Protein AF-A8TYF6-F1 (afdb_monomer_lite)

pLDDT: mean 75.27, std 20.85, range [36.88, 95.88]

Secondary structure (DSSP, 8-state):
--TTT-----HHHHHHHHHHHHHHSBTT-STT-TT-SBSGGGTTTS---HHHHHHHHHHHHHHHHHH-TTEEEEEEEEEEEETTEEEEEEEEEE---S------PPPPS---------------------------------------PPP--

Sequence (153 aa):
MDATTGAALAGIDHLRQSIRDILTTRIGTRVMRRDYGSDLPGLIDRPMSPGLRVEIFAATARALRRWEPRVRVERIAVTEAVPGRVTIELVVRHLPGRSARPRCQPAGDAAPVAPACRRRSRRRHSGPATPPSPPTSGWQCRRRRHRAGRPGC

Foldseek 3Di:
DDPPPPDDDDDPVVVVVQLVCQAPDDQCPDDPCNRGHWCNVVLLQDDDDPVSQVVNVVRSVVSCVVRPVQKDWDDWDFPDRDRNDTDIDTDIDGRPDPPDDPDPDPDDDDDDDDDDPPPDPPDDDDDDDDDDDDDDDDDDDDDDDDDDDDDDD

Radius of gyration: 28.03 Å; chains: 1; bounding box: 56×68×65 Å

Structure (mmCIF, N/CA/C/O backbone):
data_AF-A8TYF6-F1
#
_entry.id   AF-A8TYF6-F1
#
loop_
_atom_site.group_PDB
_atom_site.id
_atom_site.type_symbol
_atom_site.label_atom_id
_atom_site.label_alt_id
_atom_site.label_comp_id
_atom_site.label_asym_id
_atom_site.label_entity_id
_atom_site.label_seq_id
_atom_site.pdbx_PDB_ins_code
_atom_site.Cartn_x
_atom_site.Cartn_y
_atom_site.Cartn_z
_atom_site.occupancy
_atom_site.B_iso_or_equiv
_atom_site.auth_seq_id
_atom_site.auth_comp_id
_atom_site.auth_asym_id
_atom_site.auth_atom_id
_atom_site.pdbx_PDB_model_num
ATOM 1 N N . MET A 1 1 ? 8.778 5.157 -15.657 1.00 82.44 1 MET A N 1
ATOM 2 C CA . MET A 1 1 ? 8.810 6.624 -15.773 1.00 82.44 1 MET A CA 1
ATOM 3 C C . MET A 1 1 ? 8.473 7.198 -14.411 1.00 82.44 1 MET A C 1
ATOM 5 O O . MET A 1 1 ? 7.608 6.638 -13.742 1.00 82.44 1 MET A O 1
ATOM 9 N N . ASP A 1 2 ? 9.193 8.226 -13.988 1.00 88.38 2 ASP A N 1
ATOM 10 C CA . ASP A 1 2 ? 8.938 8.947 -12.750 1.00 88.38 2 ASP A CA 1
ATOM 11 C C . ASP A 1 2 ? 7.606 9.702 -12.841 1.00 88.38 2 ASP A C 1
ATOM 13 O O . ASP A 1 2 ? 7.307 10.298 -13.875 1.00 88.38 2 ASP A O 1
ATOM 17 N N . ALA A 1 3 ? 6.789 9.636 -11.790 1.00 87.00 3 ALA A N 1
ATOM 18 C CA . ALA A 1 3 ? 5.452 10.230 -11.798 1.00 87.00 3 ALA A CA 1
ATOM 19 C C . ALA A 1 3 ? 5.446 11.768 -11.709 1.00 87.00 3 ALA A C 1
ATOM 21 O O . ALA A 1 3 ? 4.457 12.375 -12.109 1.00 87.00 3 ALA A O 1
ATOM 22 N N . THR A 1 4 ? 6.500 12.397 -11.181 1.00 89.12 4 THR A N 1
ATOM 23 C CA . THR A 1 4 ? 6.583 13.860 -11.032 1.00 89.12 4 THR A CA 1
ATOM 24 C C . THR A 1 4 ? 7.469 14.497 -12.094 1.00 89.12 4 THR A C 1
ATOM 26 O O . THR A 1 4 ? 7.132 15.557 -12.611 1.00 89.12 4 THR A O 1
ATOM 29 N N . THR A 1 5 ? 8.588 13.859 -12.436 1.00 87.62 5 THR A N 1
ATOM 30 C CA . THR A 1 5 ? 9.592 14.416 -13.360 1.00 87.62 5 THR A CA 1
ATOM 31 C C . THR A 1 5 ? 9.497 13.864 -14.780 1.00 87.62 5 THR A C 1
ATOM 33 O O . THR A 1 5 ? 10.079 14.436 -15.696 1.00 87.62 5 THR A O 1
ATOM 36 N N . GLY A 1 6 ? 8.807 12.738 -14.992 1.00 88.81 6 GLY A N 1
ATOM 37 C CA . GLY A 1 6 ? 8.743 12.081 -16.301 1.00 88.81 6 GLY A CA 1
ATOM 38 C C . GLY A 1 6 ? 10.044 11.384 -16.730 1.00 88.81 6 GLY A C 1
ATOM 39 O O . GLY A 1 6 ? 10.115 10.833 -17.827 1.00 88.81 6 GLY A O 1
ATOM 40 N N . ALA A 1 7 ? 11.076 11.352 -15.883 1.00 84.75 7 ALA A N 1
ATOM 41 C CA . ALA A 1 7 ? 12.344 10.698 -16.196 1.00 84.75 7 ALA A CA 1
ATOM 42 C C . ALA A 1 7 ? 12.217 9.162 -16.258 1.00 84.75 7 ALA A C 1
ATOM 44 O O . ALA A 1 7 ? 11.307 8.549 -15.691 1.00 84.75 7 ALA A O 1
ATOM 45 N N . ALA A 1 8 ? 13.146 8.484 -16.933 1.00 85.25 8 ALA A N 1
ATOM 46 C CA . ALA A 1 8 ? 13.201 7.024 -16.905 1.00 85.25 8 ALA A CA 1
ATOM 47 C C . ALA A 1 8 ? 13.726 6.532 -15.541 1.00 85.25 8 ALA A C 1
ATOM 49 O O . ALA A 1 8 ? 14.880 6.759 -15.198 1.00 85.25 8 ALA A O 1
ATOM 50 N N . LEU A 1 9 ? 12.887 5.819 -14.781 1.00 87.25 9 LEU A N 1
ATOM 51 C CA . LEU A 1 9 ? 13.284 5.152 -13.535 1.00 87.25 9 LEU A CA 1
ATOM 52 C C . LEU A 1 9 ? 13.587 3.677 -13.772 1.00 87.25 9 LEU A C 1
ATOM 54 O O . LEU A 1 9 ? 12.839 2.992 -14.475 1.00 87.25 9 LEU A O 1
ATOM 58 N N . ALA A 1 10 ? 14.624 3.174 -13.107 1.00 82.94 10 ALA A N 1
ATOM 59 C CA . ALA A 1 10 ? 15.016 1.772 -13.137 1.00 82.94 10 ALA A CA 1
ATOM 60 C C . ALA A 1 10 ? 15.267 1.226 -11.724 1.00 82.94 10 ALA A C 1
ATOM 62 O O . ALA A 1 10 ? 15.531 1.970 -10.782 1.00 82.94 10 ALA A O 1
ATOM 63 N N . GLY A 1 11 ? 15.191 -0.099 -11.582 1.00 85.62 11 GLY A N 1
ATOM 64 C CA . GLY A 1 11 ? 15.590 -0.802 -10.362 1.00 85.62 11 GLY A CA 1
ATOM 65 C C . GLY A 1 11 ? 14.841 -0.347 -9.104 1.00 85.62 11 GLY A C 1
ATOM 66 O O . GLY A 1 11 ? 13.616 -0.458 -9.027 1.00 85.62 11 GLY A O 1
ATOM 67 N N . ILE A 1 12 ? 15.600 0.121 -8.107 1.00 88.19 12 ILE A N 1
ATOM 68 C CA . ILE A 1 12 ? 15.107 0.439 -6.758 1.00 88.19 12 ILE A CA 1
ATOM 69 C C . ILE A 1 12 ? 14.194 1.670 -6.758 1.00 88.19 12 ILE A C 1
ATOM 71 O O . ILE A 1 12 ? 13.197 1.677 -6.040 1.00 88.19 12 ILE A O 1
ATOM 75 N N . ASP A 1 13 ? 14.468 2.689 -7.569 1.00 88.25 13 ASP A N 1
ATOM 76 C CA . ASP A 1 13 ? 13.647 3.907 -7.556 1.00 88.25 13 ASP A CA 1
ATOM 77 C C . ASP A 1 13 ? 12.281 3.669 -8.196 1.00 88.25 13 ASP A C 1
ATOM 79 O O . ASP A 1 13 ? 11.252 4.077 -7.656 1.00 88.25 13 ASP A O 1
ATOM 83 N N . HIS A 1 14 ? 12.247 2.866 -9.264 1.00 90.00 14 HIS A N 1
ATOM 84 C CA . HIS A 1 14 ? 10.989 2.361 -9.808 1.00 90.00 14 HIS A CA 1
ATOM 85 C C . HIS A 1 14 ? 10.213 1.548 -8.762 1.00 90.00 14 HIS A C 1
ATOM 87 O O . HIS A 1 14 ? 8.988 1.636 -8.676 1.00 90.00 14 HIS A O 1
ATOM 93 N N . LEU A 1 15 ? 10.910 0.742 -7.957 1.00 91.25 15 LEU A N 1
ATOM 94 C CA . LEU A 1 15 ? 10.279 -0.044 -6.904 1.00 91.25 15 LEU A CA 1
ATOM 95 C C . LEU A 1 15 ? 9.681 0.840 -5.802 1.00 91.25 15 LEU A C 1
ATOM 97 O O . LEU A 1 15 ? 8.546 0.613 -5.391 1.00 91.25 15 LEU A O 1
ATOM 101 N N . ARG A 1 16 ? 10.407 1.866 -5.348 1.00 92.06 16 ARG A N 1
ATOM 102 C CA . ARG A 1 16 ? 9.911 2.836 -4.360 1.00 92.06 16 ARG A CA 1
ATOM 103 C C . ARG A 1 16 ? 8.648 3.537 -4.854 1.00 92.06 16 ARG A C 1
ATOM 105 O O . ARG A 1 16 ? 7.686 3.657 -4.097 1.00 92.06 16 ARG A O 1
ATOM 112 N N . GLN A 1 17 ? 8.629 3.943 -6.123 1.00 93.56 17 GLN A N 1
ATOM 113 C CA . GLN A 1 17 ? 7.441 4.532 -6.737 1.00 93.56 17 GLN A CA 1
ATOM 114 C C . GLN A 1 17 ? 6.279 3.534 -6.813 1.00 93.56 17 GLN A C 1
ATOM 116 O O . GLN A 1 17 ? 5.162 3.893 -6.454 1.00 93.56 17 GLN A O 1
ATOM 121 N N . SER A 1 18 ? 6.539 2.291 -7.229 1.00 93.81 18 SER A N 1
ATOM 122 C CA . SER A 1 18 ? 5.538 1.213 -7.281 1.00 93.81 18 SER A CA 1
ATOM 123 C C . SER A 1 18 ? 4.889 0.980 -5.911 1.00 93.81 18 SER A C 1
ATOM 125 O O . SER A 1 18 ? 3.668 1.012 -5.784 1.00 93.81 18 SER A O 1
ATOM 127 N N . ILE A 1 19 ? 5.702 0.841 -4.857 1.00 94.31 19 ILE A N 1
ATOM 128 C CA . ILE A 1 19 ? 5.224 0.669 -3.477 1.00 94.31 19 ILE A CA 1
ATOM 129 C C . ILE A 1 19 ? 4.354 1.852 -3.049 1.00 94.31 19 ILE A C 1
ATOM 131 O O . ILE A 1 19 ? 3.272 1.641 -2.504 1.00 94.31 19 ILE A O 1
ATOM 135 N N . ARG A 1 20 ? 4.797 3.089 -3.312 1.00 94.56 20 ARG A N 1
ATOM 136 C CA . ARG A 1 20 ? 4.010 4.285 -2.994 1.00 94.56 20 ARG A CA 1
ATOM 137 C C . ARG A 1 20 ? 2.658 4.255 -3.710 1.00 94.56 20 ARG A C 1
ATOM 139 O O . ARG A 1 20 ? 1.646 4.374 -3.034 1.00 94.56 20 ARG A O 1
ATOM 146 N N . ASP A 1 21 ? 2.640 4.023 -5.024 1.00 94.75 21 ASP A N 1
ATOM 147 C CA . ASP A 1 21 ? 1.411 3.980 -5.833 1.00 94.75 21 ASP A CA 1
ATOM 148 C C . ASP A 1 21 ? 0.415 2.927 -5.320 1.00 94.75 21 ASP A C 1
ATOM 150 O O . ASP A 1 21 ? -0.777 3.204 -5.183 1.00 94.75 21 ASP A O 1
ATOM 154 N N . ILE A 1 22 ? 0.897 1.729 -4.972 1.00 95.88 22 ILE A N 1
ATOM 155 C CA . ILE A 1 22 ? 0.059 0.644 -4.440 1.00 95.88 22 ILE A CA 1
ATOM 156 C C . ILE A 1 22 ? -0.579 1.039 -3.100 1.00 95.88 22 ILE A C 1
ATOM 158 O O . ILE A 1 22 ? -1.772 0.808 -2.895 1.00 95.88 22 ILE A O 1
ATOM 162 N N . LEU A 1 23 ? 0.203 1.606 -2.176 1.00 94.94 23 LEU A N 1
ATOM 163 C CA . LEU A 1 23 ? -0.263 1.906 -0.818 1.00 94.94 23 LEU A CA 1
ATOM 164 C C . LEU A 1 23 ? -1.145 3.161 -0.756 1.00 94.94 23 LEU A C 1
ATOM 166 O O . LEU A 1 23 ? -2.030 3.230 0.093 1.00 94.94 23 LEU A O 1
ATOM 170 N N . THR A 1 24 ? -0.956 4.132 -1.654 1.00 93.88 24 THR A N 1
ATOM 171 C CA . THR A 1 24 ? -1.776 5.355 -1.683 1.00 93.88 24 THR A CA 1
ATOM 172 C C . THR A 1 24 ? -3.052 5.209 -2.507 1.00 93.88 24 THR A C 1
ATOM 174 O O . THR A 1 24 ? -3.993 5.977 -2.316 1.00 93.88 24 THR A O 1
ATOM 177 N N . THR A 1 25 ? -3.122 4.235 -3.417 1.00 95.19 25 THR A N 1
ATOM 178 C CA . THR A 1 25 ? -4.309 4.030 -4.255 1.00 95.19 25 THR A CA 1
ATOM 179 C C . THR A 1 25 ? -5.393 3.259 -3.506 1.00 95.19 25 THR A C 1
ATOM 181 O O . THR A 1 25 ? -5.165 2.146 -3.033 1.00 95.19 25 THR A O 1
ATOM 184 N N . ARG A 1 26 ? -6.607 3.819 -3.450 1.00 95.06 26 ARG A N 1
ATOM 185 C CA . ARG A 1 26 ? -7.794 3.138 -2.914 1.00 95.06 26 ARG A CA 1
ATOM 186 C C . ARG A 1 26 ? -8.324 2.107 -3.915 1.00 95.06 26 ARG A C 1
ATOM 188 O O . ARG A 1 26 ? -8.464 2.411 -5.103 1.00 95.06 26 ARG A O 1
ATOM 195 N N . ILE A 1 27 ? -8.685 0.923 -3.424 1.00 95.25 27 ILE A N 1
ATOM 196 C CA . ILE A 1 27 ? -9.350 -0.115 -4.226 1.00 95.25 27 ILE A CA 1
ATOM 197 C C . ILE A 1 27 ? -10.657 0.430 -4.828 1.00 95.25 27 ILE A C 1
ATOM 199 O O . ILE A 1 27 ? -11.400 1.170 -4.188 1.00 95.25 27 ILE A O 1
ATOM 203 N N . GLY A 1 28 ? -10.919 0.092 -6.089 1.00 93.56 28 GLY A N 1
ATOM 204 C CA . GLY A 1 28 ? -12.108 0.501 -6.841 1.00 93.56 28 GLY A CA 1
ATOM 205 C C . GLY A 1 28 ? -11.960 1.802 -7.633 1.00 93.56 28 GLY A C 1
ATOM 206 O O . GLY A 1 28 ? -12.827 2.102 -8.448 1.00 93.56 28 GLY A O 1
ATOM 207 N N . THR A 1 29 ? -10.866 2.550 -7.453 1.00 93.88 29 THR A N 1
ATOM 208 C CA . THR A 1 29 ? -10.681 3.862 -8.106 1.00 93.88 29 THR A CA 1
ATOM 209 C C . THR A 1 29 ? -10.143 3.784 -9.537 1.00 93.88 29 THR A C 1
ATOM 211 O O . THR A 1 29 ? -10.447 4.653 -10.351 1.00 93.88 29 THR A O 1
ATOM 214 N N . ARG A 1 30 ? -9.361 2.751 -9.889 1.00 93.50 30 ARG A N 1
ATOM 215 C CA . ARG A 1 30 ? -8.795 2.616 -11.243 1.00 93.50 30 ARG A CA 1
ATOM 216 C C . ARG A 1 30 ? -9.782 1.966 -12.212 1.00 93.50 30 ARG A C 1
ATOM 218 O O . ARG A 1 30 ? -10.257 0.849 -11.994 1.00 93.50 30 ARG A O 1
ATOM 225 N N . VAL A 1 31 ? -10.007 2.635 -13.342 1.00 93.88 31 VAL A N 1
ATOM 226 C CA . VAL A 1 31 ? -10.780 2.108 -14.477 1.00 93.88 31 VAL A CA 1
ATOM 227 C C . VAL A 1 31 ? -10.082 0.861 -15.038 1.00 93.88 31 VAL A C 1
ATOM 229 O O . VAL A 1 31 ? -8.855 0.803 -15.091 1.00 93.88 31 VAL A O 1
ATOM 232 N N . MET A 1 32 ? -10.854 -0.172 -15.391 1.00 92.50 32 MET A N 1
ATOM 233 C CA . MET A 1 32 ? -10.382 -1.496 -15.848 1.00 92.50 32 MET A CA 1
ATOM 234 C C . MET A 1 32 ? -9.491 -2.292 -14.871 1.00 92.50 32 MET A C 1
ATOM 236 O O . MET A 1 32 ? -9.150 -3.436 -15.156 1.00 92.50 32 MET A O 1
ATOM 240 N N . ARG A 1 33 ? -9.126 -1.741 -13.704 1.00 93.62 33 ARG A N 1
ATOM 241 C CA . ARG A 1 33 ? -8.314 -2.411 -12.669 1.00 93.62 33 ARG A CA 1
ATOM 242 C C . ARG A 1 33 ? -8.828 -2.093 -11.266 1.00 93.62 33 ARG A C 1
ATOM 244 O O . ARG A 1 33 ? -8.076 -1.635 -10.410 1.00 93.62 33 ARG A O 1
ATOM 251 N N . ARG A 1 34 ? -10.114 -2.356 -11.026 1.00 94.06 34 ARG A N 1
ATOM 252 C CA . ARG A 1 34 ? -10.782 -2.042 -9.749 1.00 94.06 34 ARG A CA 1
ATOM 253 C C . ARG A 1 34 ? -10.128 -2.717 -8.544 1.00 94.06 34 ARG A C 1
ATOM 255 O O . ARG A 1 34 ? -10.086 -2.137 -7.474 1.00 94.06 34 ARG A O 1
ATOM 262 N N . ASP A 1 35 ? -9.544 -3.885 -8.748 1.00 93.38 35 ASP A N 1
ATOM 263 C CA . ASP A 1 35 ? -8.839 -4.658 -7.727 1.00 93.38 35 ASP A CA 1
ATOM 264 C C . ASP A 1 35 ? -7.519 -4.038 -7.237 1.00 93.38 35 ASP A C 1
ATOM 266 O O . ASP A 1 35 ? -6.946 -4.504 -6.247 1.00 93.38 35 ASP A O 1
ATOM 270 N N . TYR A 1 36 ? -6.989 -3.049 -7.962 1.00 95.31 36 TYR A N 1
ATOM 271 C CA . TYR A 1 36 ? -5.692 -2.443 -7.684 1.00 95.31 36 TYR A CA 1
ATOM 272 C C . TYR A 1 36 ? -5.726 -1.481 -6.499 1.00 95.31 36 TYR A C 1
ATOM 274 O O . TYR A 1 36 ? -6.653 -0.686 -6.366 1.00 95.31 36 TYR A O 1
ATOM 282 N N . GLY A 1 37 ? -4.649 -1.499 -5.709 1.00 94.75 37 GLY A N 1
ATOM 283 C CA . GLY A 1 37 ? -4.432 -0.589 -4.588 1.00 94.75 37 GLY A CA 1
ATOM 284 C C . GLY A 1 37 ? -4.386 -1.306 -3.242 1.00 94.75 37 GLY A C 1
ATOM 285 O O . GLY A 1 37 ? -4.025 -2.487 -3.159 1.00 94.75 37 GLY A O 1
ATOM 286 N N . SER A 1 38 ? -4.754 -0.573 -2.194 1.00 95.81 38 SER A N 1
ATOM 287 C CA . SER A 1 38 ? -4.804 -1.053 -0.817 1.00 95.81 38 SER A CA 1
ATOM 288 C C . SER A 1 38 ? -6.020 -0.511 -0.059 1.00 95.81 38 SER A C 1
ATOM 290 O O . SER A 1 38 ? -6.636 0.482 -0.454 1.00 95.81 38 SER A O 1
ATOM 292 N N . ASP A 1 39 ? -6.340 -1.160 1.062 1.00 94.12 39 ASP A N 1
ATOM 293 C CA . ASP A 1 39 ? -7.390 -0.715 1.988 1.00 94.12 39 ASP A CA 1
ATOM 294 C C . ASP A 1 39 ? -6.915 0.424 2.913 1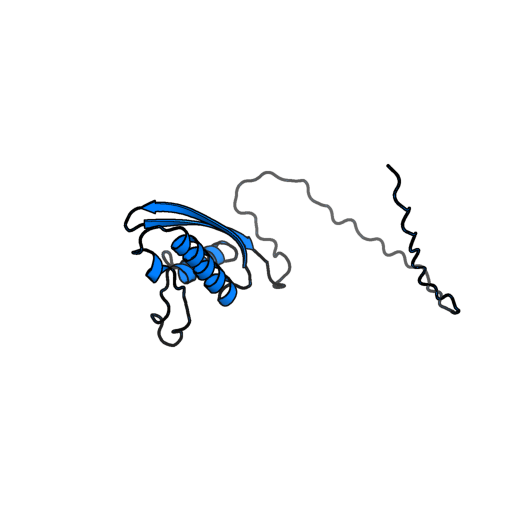.00 94.12 39 ASP A C 1
ATOM 296 O O . ASP A 1 39 ? -7.723 0.995 3.644 1.00 94.12 39 ASP A O 1
ATOM 300 N N . LEU A 1 40 ? -5.618 0.775 2.894 1.00 93.25 40 LEU A N 1
ATOM 301 C CA . LEU A 1 40 ? -5.023 1.763 3.805 1.00 93.25 40 LEU A CA 1
ATOM 302 C C . LEU A 1 40 ? -5.739 3.119 3.800 1.00 93.25 40 LEU A C 1
ATOM 304 O O . LEU A 1 40 ? -5.986 3.630 4.891 1.00 93.25 40 LEU A O 1
ATOM 308 N N . PRO A 1 41 ? -6.133 3.699 2.646 1.00 91.56 41 PRO A N 1
ATOM 309 C CA . PRO A 1 41 ? -6.821 4.987 2.637 1.00 91.56 41 PRO A CA 1
ATOM 310 C C . PRO A 1 41 ? -8.158 4.988 3.391 1.00 91.56 41 PRO A C 1
ATOM 312 O O . PRO A 1 41 ? -8.624 6.051 3.776 1.00 91.56 41 PRO A O 1
ATOM 315 N N . GLY A 1 42 ? -8.789 3.825 3.597 1.00 90.94 42 GLY A N 1
ATOM 316 C CA . GLY A 1 42 ? -10.011 3.704 4.401 1.00 90.94 42 GLY A CA 1
ATOM 317 C C . GLY A 1 42 ? -9.762 3.592 5.910 1.00 90.94 42 GLY A C 1
ATOM 318 O O . GLY A 1 42 ? -10.708 3.642 6.689 1.00 90.94 42 GLY A O 1
ATOM 319 N N . LEU A 1 43 ? -8.506 3.421 6.334 1.00 90.12 43 LEU A N 1
ATOM 320 C CA . LEU A 1 43 ? -8.126 3.201 7.732 1.00 90.12 43 LEU A CA 1
ATOM 321 C C . LEU A 1 43 ? -7.603 4.466 8.435 1.00 90.12 43 LEU A C 1
ATOM 323 O O . LEU A 1 43 ? -7.511 4.466 9.658 1.00 90.12 43 LEU A O 1
ATOM 327 N N . ILE A 1 44 ? -7.264 5.527 7.692 1.00 86.75 44 ILE A N 1
ATOM 328 C CA . ILE A 1 44 ? -6.573 6.723 8.219 1.00 86.75 44 ILE A CA 1
ATOM 329 C C . ILE A 1 44 ? -7.456 7.549 9.169 1.00 86.75 44 ILE A C 1
ATOM 331 O O . ILE A 1 44 ? -6.944 8.088 10.146 1.00 86.75 44 ILE A O 1
ATOM 335 N N . ASP A 1 45 ? -8.769 7.599 8.933 1.00 85.00 45 ASP A N 1
ATOM 336 C CA . ASP A 1 45 ? -9.705 8.413 9.730 1.00 85.00 45 ASP A CA 1
ATOM 337 C C . ASP A 1 45 ? -10.225 7.695 10.987 1.00 85.00 45 ASP A C 1
ATOM 339 O O . ASP A 1 45 ? -11.087 8.201 11.706 1.00 85.00 45 ASP A O 1
ATOM 343 N N . ARG A 1 46 ? -9.727 6.485 11.265 1.00 88.38 46 ARG A N 1
ATOM 344 C CA . ARG A 1 46 ? -10.160 5.687 12.415 1.00 88.38 46 ARG A CA 1
ATOM 345 C C . ARG A 1 46 ? -9.317 6.006 13.653 1.00 88.38 46 ARG A C 1
ATOM 347 O O . ARG A 1 46 ? -8.115 6.247 13.537 1.00 88.38 46 ARG A O 1
ATOM 354 N N . PRO A 1 47 ? -9.904 5.939 14.861 1.00 86.62 47 PRO A N 1
ATOM 355 C CA . PRO A 1 47 ? -9.146 6.119 16.094 1.00 86.62 47 PRO A CA 1
ATOM 356 C C . PRO A 1 47 ? -8.055 5.047 16.224 1.00 86.62 47 PRO A C 1
ATOM 358 O O . PRO A 1 47 ? -8.297 3.860 15.977 1.00 86.62 47 PRO A O 1
ATOM 361 N N . MET A 1 48 ? -6.854 5.462 16.639 1.00 87.00 48 MET A N 1
ATOM 362 C CA . MET A 1 48 ? -5.678 4.593 16.714 1.00 87.00 48 MET A CA 1
ATOM 363 C C . MET A 1 48 ? -5.790 3.594 17.874 1.00 87.00 48 MET A C 1
ATOM 365 O O . MET A 1 48 ? -5.317 3.828 18.983 1.00 87.00 48 MET A O 1
ATOM 369 N N . SER A 1 49 ? -6.422 2.457 17.596 1.00 90.06 49 SER A N 1
ATOM 370 C CA . SER A 1 49 ? -6.549 1.318 18.506 1.00 90.06 49 SER A CA 1
ATOM 371 C C . SER A 1 49 ? -5.537 0.211 18.167 1.00 90.06 49 SER A C 1
ATOM 373 O O . SER A 1 49 ? -5.044 0.143 17.036 1.00 90.06 49 SER A O 1
ATOM 375 N N . PRO A 1 50 ? -5.235 -0.712 19.100 1.00 88.69 50 PRO A N 1
ATOM 376 C CA . PRO A 1 50 ? -4.422 -1.892 18.797 1.00 88.69 50 PRO A CA 1
ATOM 377 C C . PRO A 1 50 ? -4.982 -2.723 17.633 1.00 88.69 50 PRO A C 1
ATOM 379 O O . PRO A 1 50 ? -4.213 -3.207 16.806 1.00 88.69 50 PRO A O 1
ATOM 382 N N . GLY A 1 51 ? -6.313 -2.822 17.520 1.00 92.50 51 GLY A N 1
ATOM 383 C CA . GLY A 1 51 ? -6.978 -3.486 16.395 1.00 92.50 51 GLY A CA 1
ATOM 384 C C . GLY A 1 51 ? -6.673 -2.809 15.059 1.00 92.50 51 GLY A C 1
ATOM 385 O O . GLY A 1 51 ? -6.276 -3.478 14.107 1.00 92.50 51 GLY A O 1
ATOM 386 N N . LEU A 1 52 ? -6.730 -1.473 15.010 1.00 91.44 52 LEU A N 1
ATOM 387 C CA . LEU A 1 52 ? -6.406 -0.717 13.798 1.00 91.44 52 LEU A CA 1
ATOM 388 C C . LEU A 1 52 ? -4.961 -0.955 13.333 1.00 91.44 52 LEU A C 1
ATOM 390 O O . LEU A 1 52 ? -4.714 -1.080 12.137 1.00 91.44 52 LEU A O 1
ATOM 394 N N . ARG A 1 53 ? -4.000 -1.076 14.259 1.00 91.00 53 ARG A N 1
ATOM 395 C CA . ARG A 1 53 ? -2.598 -1.377 13.907 1.00 91.00 53 ARG A CA 1
ATOM 396 C C . ARG A 1 53 ? -2.464 -2.726 13.198 1.00 91.00 53 ARG A C 1
ATOM 398 O O . ARG A 1 53 ? -1.716 -2.835 12.227 1.00 91.00 53 ARG A O 1
ATOM 405 N N . VAL A 1 54 ? -3.208 -3.736 13.651 1.00 93.00 54 VAL A N 1
ATOM 406 C CA . VAL A 1 54 ? -3.249 -5.058 13.006 1.00 93.00 54 VAL A CA 1
ATOM 407 C C . VAL A 1 54 ? -3.894 -4.967 11.623 1.00 93.00 54 VAL A C 1
ATOM 409 O O . VAL A 1 54 ? -3.406 -5.581 10.674 1.00 93.00 54 VAL A O 1
ATOM 412 N N . GLU A 1 55 ? -4.945 -4.164 11.472 1.00 93.81 55 GLU A N 1
ATOM 413 C CA . GLU A 1 55 ? -5.586 -3.938 10.175 1.00 93.81 55 GLU A CA 1
ATOM 414 C C . GLU A 1 55 ? -4.662 -3.224 9.181 1.00 93.81 55 GLU A C 1
ATOM 416 O O . GLU A 1 55 ? -4.551 -3.664 8.037 1.00 93.81 55 GLU A O 1
ATOM 421 N N . ILE A 1 56 ? -3.937 -2.188 9.619 1.00 93.19 56 ILE A N 1
ATOM 422 C CA . ILE A 1 56 ? -2.922 -1.483 8.817 1.00 93.19 56 ILE A CA 1
ATOM 423 C C . ILE A 1 56 ? -1.828 -2.455 8.369 1.00 93.19 56 ILE A C 1
ATOM 425 O O . ILE A 1 56 ? -1.459 -2.484 7.189 1.00 93.19 56 ILE A O 1
ATOM 429 N N . PHE A 1 57 ? -1.336 -3.289 9.290 1.00 93.56 57 PHE A N 1
ATOM 430 C CA . PHE A 1 57 ? -0.361 -4.332 8.984 1.00 93.56 57 PHE A CA 1
ATOM 431 C C . PHE A 1 57 ? -0.895 -5.287 7.912 1.00 93.56 57 PHE A C 1
ATOM 433 O O . PHE A 1 57 ? -0.244 -5.519 6.889 1.00 93.56 57 PHE A O 1
ATOM 440 N N . ALA A 1 58 ? -2.104 -5.812 8.116 1.00 94.44 58 ALA A N 1
ATOM 441 C CA . ALA A 1 58 ? -2.717 -6.773 7.215 1.00 94.44 58 ALA A CA 1
ATOM 442 C C . ALA A 1 58 ? -2.991 -6.164 5.831 1.00 94.44 58 ALA A C 1
ATOM 444 O O . ALA A 1 58 ? -2.687 -6.799 4.821 1.00 94.44 58 ALA A O 1
ATOM 445 N N . ALA A 1 59 ? -3.505 -4.934 5.769 1.00 95.19 59 ALA A N 1
ATOM 446 C CA . ALA A 1 59 ? -3.764 -4.210 4.527 1.00 95.19 59 ALA A CA 1
ATOM 447 C C . ALA A 1 59 ? -2.473 -3.991 3.724 1.00 95.19 59 ALA A C 1
ATOM 449 O O . ALA A 1 59 ? -2.411 -4.351 2.546 1.00 95.19 59 ALA A O 1
ATOM 450 N N . THR A 1 60 ? -1.418 -3.499 4.380 1.00 94.88 60 THR A N 1
ATOM 451 C CA . THR A 1 60 ? -0.099 -3.281 3.762 1.00 94.88 60 THR A CA 1
ATOM 452 C C . THR A 1 60 ? 0.480 -4.594 3.232 1.00 94.88 60 THR A C 1
ATOM 454 O O . THR A 1 60 ? 0.868 -4.693 2.067 1.00 94.88 60 THR A O 1
ATOM 457 N N . ALA A 1 61 ? 0.489 -5.644 4.060 1.00 94.38 61 ALA A N 1
ATOM 458 C CA . ALA A 1 61 ? 1.045 -6.940 3.689 1.00 94.38 61 ALA A CA 1
ATOM 459 C C . ALA A 1 61 ? 0.261 -7.619 2.551 1.00 94.38 61 ALA A C 1
ATOM 461 O O . ALA A 1 61 ? 0.867 -8.247 1.681 1.00 94.38 61 ALA A O 1
ATOM 462 N N . ARG A 1 62 ? -1.077 -7.514 2.536 1.00 94.56 62 ARG A N 1
ATOM 463 C CA . ARG A 1 62 ? -1.919 -8.035 1.443 1.00 94.56 62 ARG A CA 1
ATOM 464 C C . ARG A 1 62 ? -1.643 -7.305 0.132 1.00 94.56 62 ARG A C 1
ATOM 466 O O . ARG A 1 62 ? -1.431 -7.971 -0.880 1.00 94.56 62 ARG A O 1
ATOM 473 N N . ALA A 1 63 ? -1.617 -5.972 0.158 1.00 95.69 63 ALA A N 1
ATOM 474 C CA . ALA A 1 63 ? -1.408 -5.157 -1.034 1.00 95.69 63 ALA A CA 1
ATOM 475 C C . ALA A 1 63 ? -0.040 -5.435 -1.675 1.00 95.69 63 ALA A C 1
ATOM 477 O O . ALA A 1 63 ? 0.032 -5.746 -2.864 1.00 95.69 63 ALA A O 1
ATOM 478 N N . LEU A 1 64 ? 1.034 -5.431 -0.875 1.00 94.62 64 LEU A N 1
ATOM 479 C CA . LEU A 1 64 ? 2.388 -5.698 -1.370 1.00 94.62 64 LEU A CA 1
ATOM 480 C C . LEU A 1 64 ? 2.551 -7.130 -1.881 1.00 94.62 64 LEU A C 1
ATOM 482 O O . LEU A 1 64 ? 3.123 -7.335 -2.947 1.00 94.62 64 LEU A O 1
ATOM 486 N N . ARG A 1 65 ? 1.992 -8.124 -1.181 1.00 93.31 65 ARG A N 1
ATOM 487 C CA . ARG A 1 65 ? 2.053 -9.525 -1.626 1.00 93.31 65 ARG A CA 1
ATOM 488 C C . ARG A 1 65 ? 1.331 -9.749 -2.955 1.00 93.31 65 ARG A C 1
ATOM 490 O O . ARG A 1 65 ? 1.763 -10.592 -3.734 1.00 93.31 65 ARG A O 1
ATOM 497 N N . ARG A 1 66 ? 0.230 -9.032 -3.202 1.00 93.81 66 ARG A N 1
ATOM 498 C CA . ARG A 1 66 ? -0.554 -9.163 -4.437 1.00 93.81 66 ARG A CA 1
ATOM 499 C C . ARG A 1 66 ? 0.124 -8.486 -5.624 1.00 93.81 66 ARG A C 1
ATOM 501 O O . ARG A 1 66 ? 0.140 -9.055 -6.710 1.00 93.81 66 ARG A O 1
ATOM 508 N N . TRP A 1 67 ? 0.640 -7.275 -5.423 1.00 94.69 67 TRP A N 1
ATOM 509 C CA . TRP A 1 67 ? 1.063 -6.405 -6.522 1.00 94.69 67 TRP A CA 1
ATOM 510 C C . TRP A 1 67 ? 2.577 -6.347 -6.743 1.00 94.69 67 TRP A C 1
ATOM 512 O O . TRP A 1 67 ? 2.998 -6.037 -7.854 1.00 94.69 67 TRP A O 1
ATOM 522 N N . GLU A 1 68 ? 3.399 -6.673 -5.742 1.00 94.19 68 GLU A N 1
ATOM 523 C CA . GLU A 1 68 ? 4.856 -6.516 -5.817 1.00 94.19 68 GLU A CA 1
ATOM 524 C C . GLU A 1 68 ? 5.601 -7.788 -5.350 1.00 94.19 68 GLU A C 1
ATOM 526 O O . GLU A 1 68 ? 6.214 -7.815 -4.281 1.00 94.19 68 GLU A O 1
ATOM 531 N N . PRO A 1 69 ? 5.605 -8.869 -6.160 1.00 90.88 69 PRO A N 1
ATOM 532 C CA . PRO A 1 69 ? 6.237 -10.146 -5.801 1.00 90.88 69 PRO A CA 1
ATOM 533 C C . PRO A 1 69 ? 7.770 -10.074 -5.720 1.00 90.88 69 PRO A C 1
ATOM 535 O O . PRO A 1 69 ? 8.409 -10.979 -5.184 1.00 90.88 69 PRO A O 1
ATOM 538 N N . ARG A 1 70 ? 8.379 -8.999 -6.240 1.00 91.25 70 ARG A N 1
ATOM 539 C CA . ARG A 1 70 ? 9.824 -8.727 -6.134 1.00 91.25 70 ARG A CA 1
ATOM 540 C C . ARG A 1 70 ? 10.220 -8.231 -4.744 1.00 91.25 70 ARG A C 1
ATOM 542 O O . ARG A 1 70 ? 11.386 -7.927 -4.513 1.00 91.25 70 ARG A O 1
ATOM 549 N N . VAL A 1 71 ? 9.272 -8.108 -3.820 1.00 91.94 71 VAL A N 1
ATOM 550 C CA . VAL A 1 71 ? 9.506 -7.578 -2.485 1.00 91.94 71 VAL A CA 1
ATOM 551 C C . VAL A 1 71 ? 9.061 -8.566 -1.426 1.00 91.94 71 VAL A C 1
ATOM 553 O O . VAL A 1 71 ? 7.957 -9.103 -1.461 1.00 91.94 71 VAL A O 1
ATOM 556 N N . ARG A 1 72 ? 9.925 -8.762 -0.430 1.00 92.25 72 ARG A N 1
ATOM 557 C CA . ARG A 1 72 ? 9.578 -9.445 0.811 1.00 92.25 72 ARG A CA 1
ATOM 558 C C . ARG A 1 72 ? 9.546 -8.436 1.948 1.00 92.25 72 ARG A C 1
ATOM 560 O O . ARG A 1 72 ? 10.550 -7.795 2.240 1.00 92.25 72 ARG A O 1
ATOM 567 N N . VAL A 1 73 ? 8.390 -8.312 2.584 1.00 93.56 73 VAL A N 1
ATOM 568 C CA . VAL A 1 73 ? 8.214 -7.469 3.769 1.00 93.56 73 VAL A CA 1
ATOM 569 C C . VAL A 1 73 ? 8.922 -8.123 4.956 1.00 93.56 73 VAL A C 1
ATOM 571 O O . VAL A 1 73 ? 8.697 -9.303 5.223 1.00 93.56 73 VAL A O 1
ATOM 574 N N . GLU A 1 74 ? 9.776 -7.369 5.647 1.00 93.69 74 GLU A N 1
ATOM 575 C CA . GLU A 1 74 ? 10.480 -7.828 6.853 1.00 93.69 74 GLU A CA 1
ATOM 576 C C . GLU A 1 74 ? 9.866 -7.238 8.119 1.00 93.69 74 GLU A C 1
ATOM 578 O O . GLU A 1 74 ? 9.656 -7.951 9.097 1.00 93.69 74 GLU A O 1
ATOM 583 N N . ARG A 1 75 ? 9.534 -5.944 8.089 1.00 93.44 75 ARG A N 1
ATOM 584 C CA . ARG A 1 75 ? 8.920 -5.241 9.214 1.00 93.44 75 ARG A CA 1
ATOM 585 C C . ARG A 1 75 ? 7.977 -4.158 8.708 1.00 93.44 75 ARG A C 1
ATOM 587 O O . ARG A 1 75 ? 8.280 -3.460 7.744 1.00 93.44 75 ARG A O 1
ATOM 594 N N . ILE A 1 76 ? 6.852 -4.019 9.400 1.00 94.12 76 ILE A N 1
ATOM 595 C CA . ILE A 1 76 ? 5.916 -2.905 9.262 1.00 94.12 76 ILE A CA 1
ATOM 596 C C . ILE A 1 76 ? 5.712 -2.351 10.669 1.00 94.12 76 ILE A C 1
ATOM 598 O O . ILE A 1 76 ? 5.338 -3.104 11.568 1.00 94.12 76 ILE A O 1
ATOM 602 N N . ALA A 1 77 ? 5.963 -1.063 10.864 1.00 91.38 77 ALA A N 1
ATOM 603 C CA . ALA A 1 77 ? 5.724 -0.377 12.126 1.00 91.38 77 ALA A CA 1
ATOM 604 C C . ALA A 1 77 ? 4.975 0.934 11.877 1.00 91.38 77 ALA A C 1
ATOM 606 O O . ALA A 1 77 ? 5.219 1.619 10.891 1.00 91.38 77 ALA A O 1
ATOM 607 N N . VAL A 1 78 ? 4.058 1.281 12.777 1.00 90.31 78 VAL A N 1
ATOM 608 C CA . VAL A 1 78 ? 3.411 2.597 12.787 1.00 90.31 78 VAL A CA 1
ATOM 609 C C . VAL A 1 78 ? 4.180 3.450 13.786 1.00 90.31 78 VAL A C 1
ATOM 611 O O . VAL A 1 78 ? 4.141 3.155 14.980 1.00 90.31 78 VAL A O 1
ATOM 614 N N . THR A 1 79 ? 4.923 4.443 13.302 1.00 88.19 79 THR A N 1
ATOM 615 C CA . THR A 1 79 ? 5.795 5.277 14.146 1.00 88.19 79 THR A CA 1
ATOM 616 C C . THR A 1 79 ? 5.052 6.472 14.721 1.00 88.19 79 THR A C 1
ATOM 618 O O . THR A 1 79 ? 5.267 6.830 15.873 1.00 88.19 79 THR A O 1
ATOM 621 N N . GLU A 1 80 ? 4.139 7.056 13.946 1.00 82.25 80 GLU A N 1
ATOM 622 C CA . GLU A 1 80 ? 3.378 8.236 14.343 1.00 82.25 80 GLU A CA 1
ATOM 623 C C . GLU A 1 80 ? 1.925 8.109 13.902 1.00 82.25 80 GLU A C 1
ATOM 625 O O . GLU A 1 80 ? 1.617 7.614 12.814 1.00 82.25 80 GLU A O 1
ATOM 630 N N . ALA A 1 81 ? 1.034 8.570 14.772 1.00 80.50 81 ALA A N 1
ATOM 631 C CA . ALA A 1 81 ? -0.403 8.521 14.585 1.00 80.50 81 ALA A CA 1
ATOM 632 C C . ALA A 1 81 ? -1.009 9.806 15.143 1.00 80.50 81 ALA A C 1
ATOM 634 O O . ALA A 1 81 ? -1.354 9.878 16.322 1.00 80.50 81 ALA A O 1
ATOM 635 N N . VAL A 1 82 ? -1.095 10.828 14.299 1.00 83.25 82 VAL A N 1
ATOM 636 C CA . VAL A 1 82 ? -1.786 12.079 14.620 1.00 83.25 82 VAL A CA 1
ATOM 637 C C . VAL A 1 82 ? -3.101 12.133 13.839 1.00 83.25 82 VAL A C 1
ATOM 639 O O . VAL A 1 82 ? -3.222 11.470 12.804 1.00 83.25 82 VAL A O 1
ATOM 642 N N . PRO A 1 83 ? -4.107 12.896 14.294 1.00 78.12 83 PRO A N 1
ATOM 643 C CA . PRO A 1 83 ? -5.335 13.077 13.529 1.00 78.12 83 PRO A CA 1
ATOM 644 C C . PRO A 1 83 ? -5.026 13.502 12.084 1.00 78.12 83 PRO A C 1
ATOM 646 O O . PRO A 1 83 ? -4.328 14.488 11.854 1.00 78.12 83 PRO A O 1
ATOM 649 N N . GLY A 1 84 ? -5.489 12.714 11.111 1.00 79.12 84 GLY A N 1
ATOM 650 C CA . GLY A 1 84 ? -5.273 12.963 9.682 1.00 79.12 84 GLY A CA 1
ATOM 651 C C . GLY A 1 84 ? -3.894 12.582 9.122 1.00 79.12 84 GLY A C 1
ATOM 652 O O . GLY A 1 84 ? -3.664 12.770 7.928 1.00 79.12 84 GLY A O 1
ATOM 653 N N . ARG A 1 85 ? -2.962 12.035 9.920 1.00 86.00 85 ARG A N 1
ATOM 654 C CA . ARG A 1 85 ? -1.668 11.543 9.412 1.00 86.00 85 ARG A CA 1
ATOM 655 C C . ARG A 1 85 ? -1.170 10.323 10.183 1.00 86.00 85 ARG A C 1
ATOM 657 O O . ARG A 1 85 ? -0.967 10.354 11.393 1.00 86.00 85 ARG A O 1
ATOM 664 N N . VAL A 1 86 ? -0.870 9.269 9.430 1.00 87.31 86 VAL A N 1
ATOM 665 C CA . VAL A 1 86 ? -0.246 8.045 9.937 1.00 87.31 86 VAL A CA 1
ATOM 666 C C . VAL A 1 86 ? 1.072 7.827 9.206 1.00 87.31 86 VAL A C 1
ATOM 668 O O . VAL A 1 86 ? 1.097 7.764 7.976 1.00 87.31 86 VAL A O 1
ATOM 671 N N . THR A 1 87 ? 2.160 7.692 9.961 1.00 91.06 87 THR A N 1
ATOM 672 C CA . THR A 1 87 ? 3.489 7.388 9.420 1.00 91.06 87 THR A CA 1
ATOM 673 C C . THR A 1 87 ? 3.764 5.897 9.588 1.00 91.06 87 THR A C 1
ATOM 675 O O . THR A 1 87 ? 3.757 5.369 10.702 1.00 91.06 87 THR A O 1
ATOM 678 N N . ILE A 1 88 ? 3.992 5.211 8.466 1.00 91.62 88 ILE A N 1
ATOM 679 C CA . ILE A 1 88 ? 4.315 3.783 8.429 1.00 91.62 88 ILE A CA 1
ATOM 680 C C . ILE A 1 88 ? 5.780 3.629 8.031 1.00 91.62 88 ILE A C 1
ATOM 682 O O . ILE A 1 88 ? 6.183 4.005 6.932 1.00 91.62 88 ILE A O 1
ATOM 686 N N . GLU A 1 89 ? 6.563 3.029 8.917 1.00 93.75 89 GLU A N 1
ATOM 687 C CA . GLU A 1 89 ? 7.903 2.550 8.624 1.00 93.75 89 GLU A CA 1
ATOM 688 C C . GLU A 1 89 ? 7.808 1.143 8.026 1.00 93.75 89 GLU A C 1
ATOM 690 O O . GLU A 1 89 ? 7.292 0.205 8.642 1.00 93.75 89 GLU A O 1
ATOM 695 N N . LEU A 1 90 ? 8.315 0.998 6.805 1.00 94.44 90 LEU A N 1
ATOM 696 C CA . LEU A 1 90 ? 8.289 -0.248 6.056 1.00 94.44 90 LEU A CA 1
ATOM 697 C C . LEU A 1 90 ? 9.722 -0.678 5.725 1.00 94.44 90 LEU A C 1
ATOM 699 O O . LEU A 1 90 ? 10.400 -0.041 4.919 1.00 94.44 90 LEU A O 1
ATOM 703 N N . VAL A 1 91 ? 10.152 -1.801 6.302 1.00 94.44 91 VAL A N 1
ATOM 704 C CA . VAL A 1 91 ? 11.424 -2.451 5.966 1.00 94.44 91 VAL A CA 1
ATOM 705 C C . VAL A 1 91 ? 11.140 -3.605 5.022 1.00 94.44 91 VAL A C 1
ATOM 707 O O . VAL A 1 91 ? 10.394 -4.538 5.346 1.00 94.44 91 VAL A O 1
ATOM 710 N N . VAL A 1 92 ? 11.744 -3.538 3.839 1.00 93.12 92 VAL A N 1
ATOM 711 C CA . VAL A 1 92 ? 11.584 -4.552 2.805 1.00 93.12 92 VAL A CA 1
ATOM 712 C C . VAL A 1 92 ? 12.913 -5.050 2.270 1.00 93.12 92 VAL A C 1
ATOM 714 O O . VAL A 1 92 ? 13.858 -4.288 2.076 1.00 93.12 92 VAL A O 1
ATOM 717 N N . ARG A 1 93 ? 12.941 -6.335 1.926 1.00 92.44 93 ARG A N 1
ATOM 718 C CA . ARG A 1 93 ? 14.007 -6.948 1.147 1.00 92.44 93 ARG A CA 1
ATOM 719 C C . ARG A 1 93 ? 13.596 -7.015 -0.314 1.00 92.44 93 ARG A C 1
ATOM 721 O O . ARG A 1 93 ? 12.593 -7.642 -0.660 1.00 92.44 93 ARG A O 1
ATOM 728 N N . HIS A 1 94 ? 14.403 -6.409 -1.176 1.00 91.56 94 HIS A N 1
ATOM 729 C CA . HIS A 1 94 ? 14.260 -6.575 -2.615 1.00 91.56 94 HIS A CA 1
ATOM 730 C C . HIS A 1 94 ? 14.765 -7.961 -3.029 1.00 91.56 94 HIS A C 1
ATOM 732 O O . HIS A 1 94 ? 15.904 -8.339 -2.750 1.00 91.56 94 HIS A O 1
ATOM 738 N N . LEU A 1 95 ? 13.900 -8.718 -3.693 1.00 86.69 95 LEU A N 1
ATOM 739 C CA . LEU A 1 95 ? 14.205 -9.985 -4.328 1.00 86.69 95 LEU A CA 1
ATOM 740 C C . LEU A 1 95 ? 14.403 -9.704 -5.821 1.00 86.69 95 LEU A C 1
ATOM 742 O O . LEU A 1 95 ? 13.413 -9.617 -6.555 1.00 86.69 95 LEU A O 1
ATOM 746 N N . PRO A 1 96 ? 15.650 -9.546 -6.301 1.00 72.50 96 PRO A N 1
ATOM 747 C CA . PRO A 1 96 ? 15.877 -9.499 -7.732 1.00 72.50 96 PRO A CA 1
ATOM 748 C C . PRO A 1 96 ? 15.382 -10.828 -8.307 1.00 72.50 96 PRO A C 1
ATOM 750 O O . PRO A 1 96 ? 15.903 -11.898 -7.986 1.00 72.50 96 PRO A O 1
ATOM 753 N N . GLY A 1 97 ? 14.329 -10.771 -9.125 1.00 63.84 97 GLY A N 1
ATOM 754 C CA . GLY A 1 97 ? 13.913 -11.924 -9.915 1.00 63.84 97 GLY A CA 1
ATOM 755 C C . GLY A 1 97 ? 15.089 -12.419 -10.762 1.00 63.84 97 GLY A C 1
ATOM 756 O O . GLY A 1 97 ? 16.071 -11.701 -10.953 1.00 63.84 97 GLY A O 1
ATOM 757 N N . ARG A 1 98 ? 14.996 -13.629 -11.326 1.00 52.31 98 ARG A N 1
ATOM 758 C CA . ARG A 1 98 ? 15.982 -14.199 -12.276 1.00 52.31 98 ARG A CA 1
ATOM 759 C C . ARG A 1 98 ? 16.154 -13.384 -13.580 1.00 52.31 98 ARG A C 1
ATOM 761 O O . ARG A 1 98 ? 16.531 -13.930 -14.610 1.00 52.31 98 ARG A O 1
ATOM 768 N N . SER A 1 99 ? 15.882 -12.086 -13.583 1.00 50.28 99 SER A N 1
ATOM 769 C CA . SER A 1 99 ? 16.158 -11.186 -14.687 1.00 50.28 99 SER A CA 1
ATOM 770 C C . SER A 1 99 ? 17.588 -10.656 -14.590 1.00 50.28 99 SER A C 1
ATOM 772 O O . SER A 1 99 ? 17.864 -9.695 -13.879 1.00 50.28 99 SER A O 1
ATOM 774 N N . ALA A 1 100 ? 18.429 -11.295 -15.403 1.00 46.47 100 ALA A N 1
ATOM 775 C CA . ALA A 1 100 ? 19.674 -10.808 -15.980 1.00 46.47 100 ALA A CA 1
ATOM 776 C C . ALA A 1 100 ? 20.873 -10.618 -15.037 1.00 46.47 100 ALA A C 1
ATOM 778 O O . ALA A 1 100 ? 20.808 -10.001 -13.980 1.00 46.47 100 ALA A O 1
ATOM 779 N N . ARG A 1 101 ? 22.017 -11.140 -15.503 1.00 38.75 101 ARG A N 1
ATOM 780 C CA . ARG A 1 101 ? 23.367 -10.816 -15.024 1.00 38.75 101 ARG A CA 1
ATOM 781 C C . ARG A 1 101 ? 23.460 -9.329 -14.664 1.00 38.75 101 ARG A C 1
ATOM 783 O O . ARG A 1 101 ? 22.895 -8.529 -15.414 1.00 38.75 101 ARG A O 1
ATOM 790 N N . PRO A 1 102 ? 24.222 -8.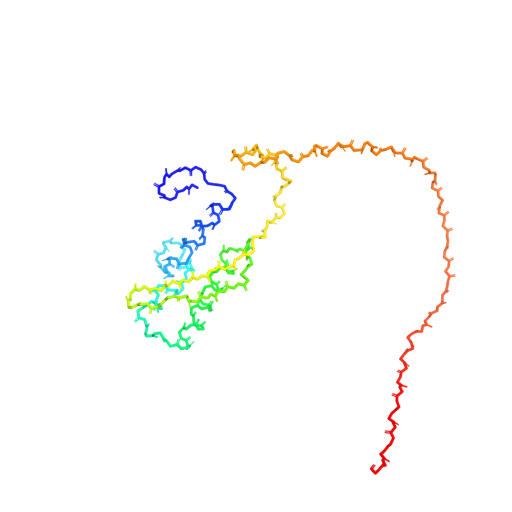947 -13.623 1.00 43.09 102 PRO A N 1
ATOM 791 C CA . PRO A 1 102 ? 24.544 -7.545 -13.413 1.00 43.09 102 PRO A CA 1
ATOM 792 C C . PRO A 1 102 ? 25.159 -7.028 -14.715 1.00 43.09 102 PRO A C 1
ATOM 794 O O . PRO A 1 102 ? 26.261 -7.431 -15.095 1.00 43.09 102 PRO A O 1
ATOM 797 N N . ARG A 1 103 ? 24.422 -6.197 -15.464 1.00 49.59 103 ARG A N 1
ATOM 798 C CA . ARG A 1 103 ? 25.082 -5.311 -16.416 1.00 49.59 103 ARG A CA 1
ATOM 799 C C . ARG A 1 103 ? 25.988 -4.460 -15.544 1.00 49.59 103 ARG A C 1
ATOM 801 O O . ARG A 1 103 ? 25.526 -3.953 -14.525 1.00 49.59 103 ARG A O 1
ATOM 808 N N . CYS A 1 104 ? 27.264 -4.370 -15.905 1.00 36.88 104 CYS A N 1
ATOM 809 C CA . CYS A 1 104 ? 28.152 -3.358 -15.358 1.00 36.88 104 CYS A CA 1
ATOM 810 C C . CYS A 1 104 ? 27.448 -2.007 -15.527 1.00 36.88 104 CYS A C 1
ATOM 812 O O . CYS A 1 104 ? 27.409 -1.466 -16.629 1.00 36.88 104 CYS A O 1
ATOM 814 N N . GLN A 1 105 ? 26.802 -1.525 -14.470 1.00 56.97 105 GLN A N 1
ATOM 815 C CA . GLN A 1 105 ? 26.359 -0.147 -14.390 1.00 56.97 105 GLN A CA 1
ATOM 816 C C . GLN A 1 105 ? 27.620 0.652 -14.059 1.00 56.97 105 GLN A C 1
ATOM 818 O O . GLN A 1 105 ? 28.321 0.270 -13.115 1.00 56.97 105 GLN A O 1
ATOM 823 N N . PRO A 1 106 ? 27.973 1.689 -14.837 1.00 41.97 106 PRO A N 1
ATOM 824 C CA . PRO A 1 106 ? 28.999 2.616 -14.394 1.00 41.97 106 PRO A CA 1
ATOM 825 C C . PRO A 1 106 ? 28.515 3.215 -13.073 1.00 41.97 106 PRO A C 1
ATOM 827 O O . PRO A 1 106 ? 27.360 3.631 -12.957 1.00 41.97 106 PRO A O 1
ATOM 830 N N . ALA A 1 107 ? 29.372 3.138 -12.059 1.00 50.75 107 ALA A N 1
ATOM 831 C CA . ALA A 1 107 ? 29.104 3.700 -10.751 1.00 50.75 107 ALA A CA 1
ATOM 832 C C . ALA A 1 107 ? 28.828 5.199 -10.919 1.00 50.7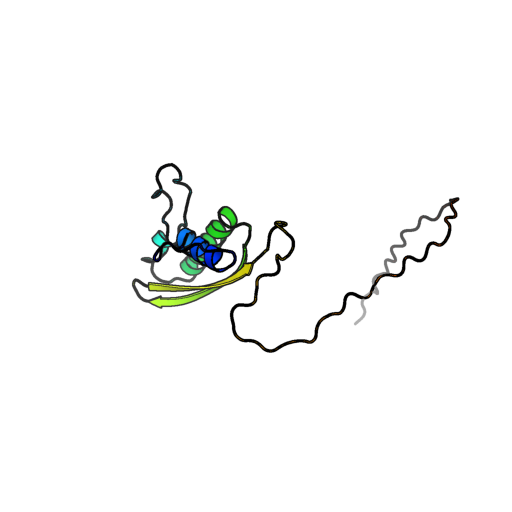5 107 ALA A C 1
ATOM 834 O O . ALA A 1 107 ? 29.683 5.922 -11.422 1.00 50.75 107 ALA A O 1
ATOM 835 N N . GLY A 1 108 ? 27.625 5.633 -10.534 1.00 44.81 108 GLY A N 1
ATOM 836 C CA . GLY A 1 108 ? 27.381 7.033 -10.215 1.00 44.81 108 GLY A CA 1
ATOM 837 C C . GLY A 1 108 ? 28.276 7.428 -9.044 1.00 44.81 108 GLY A C 1
ATOM 838 O O . GLY A 1 108 ? 28.538 6.609 -8.160 1.00 44.81 108 GLY A O 1
ATOM 839 N N . ASP A 1 109 ? 28.798 8.643 -9.124 1.00 53.47 109 ASP A N 1
ATOM 840 C CA . ASP A 1 109 ? 29.960 9.122 -8.393 1.00 53.47 109 ASP A CA 1
ATOM 841 C C . ASP A 1 109 ? 29.894 8.947 -6.866 1.00 53.47 109 ASP A C 1
ATOM 843 O O . ASP A 1 109 ? 28.850 9.103 -6.235 1.00 53.47 109 ASP A O 1
ATOM 847 N N . ALA A 1 110 ? 31.084 8.695 -6.306 1.00 47.50 110 ALA A N 1
ATOM 848 C CA . ALA A 1 110 ? 31.463 8.644 -4.888 1.00 47.50 110 ALA A CA 1
ATOM 849 C C . ALA A 1 110 ? 31.306 7.304 -4.129 1.00 47.50 110 ALA A C 1
ATOM 851 O O . ALA A 1 110 ? 30.423 7.135 -3.293 1.00 47.50 110 ALA A O 1
ATOM 852 N N . ALA A 1 111 ? 32.286 6.403 -4.308 1.00 43.44 111 ALA A N 1
ATOM 853 C CA . ALA A 1 111 ? 32.941 5.662 -3.210 1.00 43.44 111 ALA A CA 1
ATOM 854 C C . ALA A 1 111 ? 34.261 5.005 -3.691 1.00 43.44 111 ALA A C 1
ATOM 856 O O . ALA A 1 111 ? 34.345 4.601 -4.854 1.00 43.44 111 ALA A O 1
ATOM 857 N N . PRO A 1 112 ? 35.306 4.902 -2.842 1.00 43.38 112 PRO A N 1
ATOM 858 C CA . PRO A 1 112 ? 36.666 4.616 -3.287 1.00 43.38 112 PRO A CA 1
ATOM 859 C C . PRO A 1 112 ? 36.909 3.146 -3.660 1.00 43.38 112 PRO A C 1
ATOM 861 O O . PRO A 1 112 ? 36.438 2.202 -3.029 1.00 43.38 112 PRO A O 1
ATOM 864 N N . VAL A 1 113 ? 37.712 3.017 -4.713 1.00 49.03 113 VAL A N 1
ATOM 865 C CA . VAL A 1 113 ? 38.334 1.841 -5.333 1.00 49.03 113 VAL A CA 1
ATOM 866 C C . VAL A 1 113 ? 38.728 0.700 -4.379 1.00 49.03 113 VAL A C 1
ATOM 868 O O . VAL A 1 113 ? 39.747 0.753 -3.695 1.00 49.03 113 VAL A O 1
ATOM 871 N N . ALA A 1 114 ? 37.992 -0.413 -4.446 1.00 44.75 114 ALA A N 1
ATOM 872 C CA . ALA A 1 114 ? 38.520 -1.730 -4.086 1.00 44.75 114 ALA A CA 1
ATOM 873 C C . ALA A 1 114 ? 39.353 -2.288 -5.263 1.00 44.75 114 ALA A C 1
ATOM 875 O O . ALA A 1 114 ? 38.939 -2.144 -6.420 1.00 44.75 114 ALA A O 1
ATOM 876 N N . PRO A 1 115 ? 40.516 -2.926 -5.025 1.00 44.22 115 PRO A N 1
ATOM 877 C CA . PRO A 1 115 ? 41.401 -3.335 -6.105 1.00 44.22 115 PRO A CA 1
ATOM 878 C C . PRO A 1 115 ? 40.791 -4.467 -6.935 1.00 44.22 115 PRO A C 1
ATOM 880 O O . PRO A 1 115 ? 40.207 -5.426 -6.426 1.00 44.22 115 PRO A O 1
ATOM 883 N N . ALA A 1 116 ? 40.959 -4.319 -8.248 1.00 49.94 116 ALA A N 1
ATOM 884 C CA . ALA A 1 116 ? 40.449 -5.178 -9.300 1.00 49.94 116 ALA A CA 1
ATOM 885 C C . ALA A 1 116 ? 40.640 -6.673 -9.001 1.00 49.94 116 ALA A C 1
ATOM 887 O O . ALA A 1 116 ? 41.759 -7.191 -8.946 1.00 49.94 116 ALA A O 1
ATOM 888 N N . CYS A 1 117 ? 39.522 -7.390 -8.897 1.00 42.22 117 CYS A N 1
ATOM 889 C CA . CYS A 1 117 ? 39.503 -8.843 -8.876 1.00 42.22 117 CYS A CA 1
ATOM 890 C C . CYS A 1 117 ? 39.970 -9.354 -10.255 1.00 42.22 117 CYS A C 1
ATOM 892 O O . CYS A 1 117 ? 39.185 -9.469 -11.199 1.00 42.22 117 CYS A O 1
ATOM 894 N N . ARG A 1 118 ? 41.280 -9.597 -10.412 1.00 53.12 118 ARG A N 1
ATOM 895 C CA . ARG A 1 118 ? 41.850 -10.186 -11.632 1.00 53.12 118 ARG A CA 1
ATOM 896 C C . ARG A 1 118 ? 41.188 -11.541 -11.873 1.00 53.12 118 ARG A C 1
ATOM 898 O O . ARG A 1 118 ? 41.255 -12.433 -11.030 1.00 53.12 118 ARG A O 1
ATOM 905 N N . ARG A 1 119 ? 40.588 -11.718 -13.055 1.00 49.91 119 ARG A N 1
ATOM 906 C CA . ARG A 1 119 ? 40.144 -13.023 -13.564 1.00 49.91 119 ARG A CA 1
ATOM 907 C C . ARG A 1 119 ? 41.319 -14.002 -13.513 1.00 49.91 119 ARG A C 1
ATOM 909 O O . ARG A 1 119 ? 42.184 -13.977 -14.384 1.00 49.91 119 ARG A O 1
ATOM 916 N N . ARG A 1 120 ? 41.348 -14.886 -12.514 1.00 49.88 120 ARG A N 1
ATOM 917 C CA . ARG A 1 120 ? 42.270 -16.023 -12.503 1.00 49.88 120 ARG A CA 1
ATOM 918 C C . ARG A 1 120 ? 41.828 -16.965 -13.622 1.00 49.88 120 ARG A C 1
ATOM 920 O O . ARG A 1 120 ? 40.744 -17.546 -13.565 1.00 49.88 120 ARG A O 1
ATOM 927 N N . SER A 1 121 ? 42.634 -17.051 -14.672 1.00 48.66 121 SER A N 1
ATOM 928 C CA . SER A 1 121 ? 42.465 -18.001 -15.765 1.00 48.66 121 SER A CA 1
ATOM 929 C C . SER A 1 121 ? 42.386 -19.415 -15.185 1.00 48.66 121 SER A C 1
ATOM 931 O O . SER A 1 121 ? 43.337 -19.929 -14.596 1.00 48.66 121 SER A O 1
ATOM 933 N N . ARG A 1 122 ? 41.221 -20.058 -15.306 1.00 50.78 122 ARG A N 1
ATOM 934 C CA . ARG A 1 122 ? 41.095 -21.488 -15.013 1.00 50.78 122 ARG A CA 1
ATOM 935 C C . ARG A 1 122 ? 41.898 -22.240 -16.075 1.00 50.78 122 ARG A C 1
ATOM 937 O O . ARG A 1 122 ? 41.421 -22.405 -17.195 1.00 50.78 122 ARG A O 1
ATOM 944 N N . ARG A 1 123 ? 43.113 -22.685 -15.733 1.00 48.59 123 ARG A N 1
ATOM 945 C CA . ARG A 1 123 ? 43.812 -23.741 -16.478 1.00 48.59 123 ARG A CA 1
ATOM 946 C C . ARG A 1 123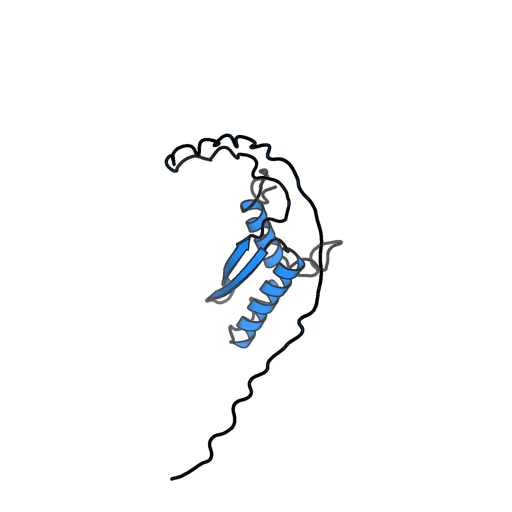 ? 42.909 -24.975 -16.466 1.00 48.59 123 ARG A C 1
ATOM 948 O O . ARG A 1 123 ? 42.633 -25.527 -15.401 1.00 48.59 123 ARG A O 1
ATOM 955 N N . ARG A 1 124 ? 42.411 -25.363 -17.641 1.00 47.09 124 ARG A N 1
ATOM 956 C CA . ARG A 1 124 ? 41.750 -26.652 -17.860 1.00 47.09 124 ARG A CA 1
ATOM 957 C C . ARG A 1 124 ? 42.802 -27.733 -17.613 1.00 47.09 124 ARG A C 1
ATOM 959 O O . ARG A 1 124 ? 43.761 -27.809 -18.369 1.00 47.09 124 ARG A O 1
ATOM 966 N N . HIS A 1 125 ? 42.647 -28.514 -16.550 1.00 49.34 125 HIS A N 1
ATOM 967 C CA . HIS A 1 125 ? 43.321 -29.804 -16.446 1.00 49.34 125 HIS A CA 1
ATOM 968 C C . HIS A 1 125 ? 42.384 -30.835 -17.064 1.00 49.34 125 HIS A C 1
ATOM 970 O O . HIS A 1 125 ? 41.320 -31.131 -16.524 1.00 49.34 125 HIS A O 1
ATOM 976 N N . SER A 1 126 ? 42.756 -31.299 -18.248 1.00 47.56 126 SER A N 1
ATOM 977 C CA . SER A 1 126 ? 42.262 -32.519 -18.870 1.00 47.56 126 SER A CA 1
ATOM 978 C C . SER A 1 126 ? 42.918 -33.705 -18.163 1.00 47.56 126 SER A C 1
ATOM 980 O O . SER A 1 126 ? 44.108 -33.944 -18.346 1.00 47.56 126 SER A O 1
ATOM 982 N N . GLY A 1 127 ? 42.154 -34.407 -17.327 1.00 52.09 127 GLY A N 1
ATOM 983 C CA . GLY A 1 127 ? 42.491 -35.735 -16.810 1.00 52.09 127 GLY A CA 1
ATOM 984 C C . GLY A 1 127 ? 41.474 -36.752 -17.343 1.00 52.09 127 GLY A C 1
ATOM 985 O O . GLY A 1 127 ? 40.307 -36.379 -17.501 1.00 52.09 127 GLY A O 1
ATOM 986 N N . PRO A 1 128 ? 41.889 -37.984 -17.685 1.00 50.88 128 PRO A N 1
ATOM 987 C CA . PRO A 1 128 ? 41.035 -38.934 -18.383 1.00 50.88 128 PRO A CA 1
ATOM 988 C C . PRO A 1 128 ? 40.009 -39.595 -17.456 1.00 50.88 128 PRO A C 1
ATOM 990 O O . PRO A 1 128 ? 40.211 -39.745 -16.253 1.00 50.88 128 PRO A O 1
ATOM 993 N N . ALA A 1 129 ? 38.890 -39.962 -18.074 1.00 51.03 129 ALA A N 1
ATOM 994 C CA . ALA A 1 129 ? 37.743 -40.622 -17.481 1.00 51.03 129 ALA A CA 1
ATOM 995 C C . ALA A 1 129 ? 38.008 -42.105 -17.180 1.00 51.03 129 ALA A C 1
ATOM 997 O O . ALA A 1 129 ? 38.574 -42.807 -18.014 1.00 51.03 129 ALA A O 1
ATOM 998 N N . THR A 1 130 ? 37.463 -42.589 -16.061 1.00 60.84 130 THR A N 1
ATOM 999 C CA . THR A 1 130 ? 37.236 -44.021 -15.821 1.00 60.84 130 THR A CA 1
ATOM 1000 C C . THR A 1 130 ? 35.852 -44.221 -15.192 1.00 60.84 130 THR A C 1
ATOM 1002 O O . THR A 1 130 ? 35.590 -43.658 -14.128 1.00 60.84 130 THR A O 1
ATOM 1005 N N . PRO A 1 131 ? 34.957 -45.013 -15.806 1.00 58.03 131 PRO A N 1
ATOM 1006 C CA . PRO A 1 131 ? 33.818 -45.649 -15.138 1.00 58.03 131 PRO A CA 1
ATOM 1007 C C . PRO A 1 131 ? 33.987 -47.193 -15.145 1.00 58.03 131 PRO A C 1
ATOM 1009 O O . PRO A 1 131 ? 34.938 -47.689 -15.745 1.00 58.03 131 PRO A O 1
ATOM 1012 N N . PRO A 1 132 ? 33.010 -47.993 -14.679 1.00 67.38 132 PRO A N 1
ATOM 1013 C CA . PRO A 1 132 ? 32.282 -47.980 -13.399 1.00 67.38 132 PRO A CA 1
ATOM 1014 C C . PRO A 1 132 ? 32.304 -49.384 -12.720 1.00 67.38 132 PRO A C 1
ATOM 1016 O O . PRO A 1 132 ? 32.815 -50.332 -13.309 1.00 67.38 132 PRO A O 1
ATOM 1019 N N . SER A 1 133 ? 31.694 -49.554 -11.529 1.00 46.34 133 SER A N 1
ATOM 1020 C CA . SER A 1 133 ? 30.717 -50.640 -11.216 1.00 46.34 133 SER A CA 1
ATOM 1021 C C . SER A 1 133 ? 30.199 -50.622 -9.750 1.00 46.34 133 SER A C 1
ATOM 1023 O O . SER A 1 133 ? 30.962 -50.267 -8.853 1.00 46.34 133 SER A O 1
ATOM 1025 N N . PRO A 1 134 ? 28.921 -51.000 -9.494 1.00 55.91 134 PRO A N 1
ATOM 1026 C CA . PRO A 1 134 ? 28.285 -51.198 -8.169 1.00 55.91 134 PRO A CA 1
ATOM 1027 C C . PRO A 1 134 ? 28.191 -52.718 -7.832 1.00 55.91 134 PRO A C 1
ATOM 1029 O O . PRO A 1 134 ? 28.867 -53.484 -8.519 1.00 55.91 134 PRO A O 1
ATOM 1032 N N . PRO A 1 135 ? 27.307 -53.247 -6.941 1.00 59.22 135 PRO A N 1
ATOM 1033 C CA . PRO A 1 135 ? 26.583 -52.751 -5.746 1.00 59.22 135 PRO A CA 1
ATOM 1034 C C . PRO A 1 135 ? 26.952 -53.603 -4.487 1.00 59.22 135 PRO A C 1
ATOM 1036 O O . PRO A 1 135 ? 27.723 -54.546 -4.588 1.00 59.22 135 PRO A O 1
ATOM 1039 N N . THR A 1 136 ? 26.488 -53.352 -3.254 1.00 47.72 136 THR A N 1
ATOM 1040 C CA . THR A 1 136 ? 25.313 -54.041 -2.665 1.00 47.72 136 THR A CA 1
ATOM 1041 C C . THR A 1 136 ? 25.107 -53.651 -1.194 1.00 47.72 136 THR A C 1
ATOM 1043 O O . THR A 1 136 ? 26.055 -53.462 -0.443 1.00 47.72 136 THR A O 1
ATOM 1046 N N . SER A 1 137 ? 23.826 -53.625 -0.809 1.00 42.25 137 SER A N 1
ATOM 1047 C CA . SER A 1 137 ? 23.272 -53.977 0.509 1.00 42.25 137 SER A CA 1
ATOM 1048 C C . SER A 1 137 ? 23.761 -53.244 1.761 1.00 42.25 137 SER A C 1
ATOM 1050 O O . SER A 1 137 ? 24.894 -53.388 2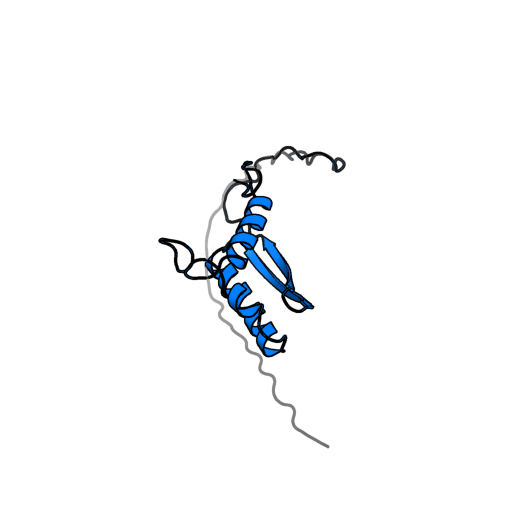.202 1.00 42.25 137 SER A O 1
ATOM 1052 N N . GLY A 1 138 ? 22.825 -52.593 2.451 1.00 45.62 138 GLY A N 1
ATOM 1053 C CA . GLY A 1 138 ? 23.055 -52.208 3.838 1.00 45.62 138 GLY A CA 1
ATOM 1054 C C . GLY A 1 138 ? 22.016 -51.268 4.412 1.00 45.62 138 GLY A C 1
ATOM 1055 O O . GLY A 1 138 ? 22.355 -50.185 4.871 1.00 45.62 138 GLY A O 1
ATOM 1056 N N . TRP A 1 139 ? 20.746 -51.674 4.399 1.00 39.72 139 TRP A N 1
ATOM 1057 C CA . TRP A 1 139 ? 19.759 -51.118 5.319 1.00 39.72 139 TRP A CA 1
ATOM 1058 C C . TRP A 1 139 ? 20.340 -51.061 6.738 1.00 39.72 139 TRP A C 1
ATOM 1060 O O . TRP A 1 139 ? 20.829 -52.080 7.225 1.00 39.72 139 TRP A O 1
ATOM 1070 N N . GLN A 1 140 ? 20.207 -49.918 7.420 1.00 51.47 140 GLN A N 1
ATOM 1071 C CA . GLN A 1 140 ? 19.691 -49.885 8.793 1.00 51.47 140 GLN A CA 1
ATOM 1072 C C . GLN A 1 140 ? 19.474 -48.453 9.300 1.00 51.47 140 GLN A C 1
ATOM 1074 O O . GLN A 1 140 ? 20.380 -47.773 9.778 1.00 51.47 140 GLN A O 1
ATOM 1079 N N . CYS A 1 141 ? 18.200 -48.056 9.327 1.00 44.53 141 CYS A N 1
ATOM 1080 C CA . CYS A 1 141 ? 17.677 -47.243 10.414 1.00 44.53 141 CYS A CA 1
ATOM 1081 C C . CYS A 1 141 ? 18.015 -47.919 11.752 1.00 44.53 141 CYS A C 1
ATOM 1083 O O . CYS A 1 141 ? 17.513 -49.007 12.033 1.00 44.53 141 CYS A O 1
ATOM 1085 N N . ARG A 1 142 ? 18.766 -47.252 12.630 1.00 49.25 142 ARG A N 1
ATOM 1086 C CA . ARG A 1 142 ? 18.735 -47.558 14.066 1.00 49.25 142 ARG A CA 1
ATOM 1087 C C . ARG A 1 142 ? 18.224 -46.356 14.839 1.00 49.25 142 ARG A C 1
ATOM 1089 O O . ARG A 1 142 ? 18.968 -45.478 15.256 1.00 49.25 142 ARG A O 1
ATOM 1096 N N . ARG A 1 143 ? 16.912 -46.386 15.084 1.00 45.88 143 ARG A N 1
ATOM 1097 C CA . ARG A 1 143 ? 16.310 -45.768 16.264 1.00 45.88 143 ARG A CA 1
ATOM 1098 C C . ARG A 1 143 ? 16.984 -46.383 17.495 1.00 45.88 143 ARG A C 1
ATOM 1100 O O . ARG A 1 143 ? 16.821 -47.576 17.733 1.00 45.88 143 ARG A O 1
ATOM 1107 N N . ARG A 1 144 ? 17.685 -45.594 18.306 1.00 48.38 144 ARG A N 1
ATOM 1108 C CA . ARG A 1 144 ? 17.900 -45.940 19.718 1.00 48.38 144 ARG A CA 1
ATOM 1109 C C . ARG A 1 144 ? 16.926 -45.120 20.551 1.00 48.38 144 ARG A C 1
ATOM 1111 O O . ARG A 1 144 ? 17.150 -43.950 20.825 1.00 48.38 144 ARG A O 1
ATOM 1118 N N . ARG A 1 145 ? 15.817 -45.765 20.920 1.00 51.50 145 ARG A N 1
ATOM 1119 C CA . ARG A 1 145 ? 15.059 -45.415 22.122 1.00 51.50 145 ARG A CA 1
ATOM 1120 C C . ARG A 1 145 ? 15.915 -45.853 23.315 1.00 51.50 145 ARG A C 1
ATOM 1122 O O . ARG A 1 145 ? 16.256 -47.028 23.394 1.00 51.50 145 ARG A O 1
ATOM 1129 N N . HIS A 1 146 ? 16.219 -44.942 24.228 1.00 50.31 146 HIS A N 1
ATOM 1130 C CA . HIS A 1 146 ? 16.583 -45.266 25.611 1.00 50.31 146 HIS A CA 1
ATOM 1131 C C . HIS A 1 146 ? 15.543 -44.566 26.481 1.00 50.31 146 HIS A C 1
ATOM 1133 O O . HIS A 1 146 ? 15.408 -43.351 26.424 1.00 50.31 146 HIS A O 1
ATOM 1139 N N . ARG A 1 147 ? 14.499 -45.310 26.854 1.00 50.41 147 ARG A N 1
ATOM 1140 C CA . ARG A 1 147 ? 14.311 -45.973 28.157 1.00 50.41 147 ARG A CA 1
ATOM 1141 C C . ARG A 1 147 ? 14.279 -44.968 29.307 1.00 50.41 147 ARG A C 1
ATOM 1143 O O . ARG A 1 147 ? 15.305 -44.483 29.763 1.00 50.41 147 ARG A O 1
ATOM 1150 N N . ALA A 1 148 ? 13.048 -44.730 29.750 1.00 48.50 148 ALA A N 1
ATOM 1151 C CA . ALA A 1 148 ? 12.687 -44.179 31.039 1.00 48.50 148 ALA A CA 1
ATOM 1152 C C . ALA A 1 148 ? 13.518 -44.808 32.169 1.00 48.50 148 ALA A C 1
ATOM 1154 O O . ALA A 1 148 ? 13.519 -46.029 32.341 1.00 48.50 148 ALA A O 1
ATOM 1155 N N . GLY A 1 149 ? 14.195 -43.951 32.930 1.00 43.94 149 GLY A N 1
ATOM 1156 C CA . GLY A 1 149 ? 14.581 -44.215 34.308 1.00 43.94 149 GLY A CA 1
ATOM 1157 C C . GLY A 1 149 ? 13.412 -43.848 35.221 1.00 43.94 149 GLY A C 1
ATOM 1158 O O . GLY A 1 149 ? 12.776 -42.814 35.039 1.00 43.94 149 GLY A O 1
ATOM 1159 N N . ARG A 1 150 ? 13.094 -44.769 36.124 1.00 47.53 150 ARG A N 1
ATOM 1160 C CA . ARG A 1 150 ? 12.005 -44.756 37.108 1.00 47.53 150 ARG A CA 1
ATOM 1161 C C . ARG A 1 150 ? 12.223 -43.727 38.240 1.00 47.53 150 ARG A C 1
ATOM 1163 O O . ARG A 1 150 ? 13.334 -43.226 38.379 1.00 47.53 150 ARG A O 1
ATOM 1170 N N . PRO A 1 151 ? 11.176 -43.449 39.044 1.00 53.75 151 PRO A N 1
ATOM 1171 C CA . PRO A 1 151 ? 11.171 -42.437 40.099 1.00 53.75 151 PRO A CA 1
ATOM 1172 C C . PRO A 1 151 ? 11.776 -42.962 41.411 1.00 53.75 151 PRO A C 1
ATOM 1174 O O . PRO A 1 151 ? 11.801 -44.173 41.639 1.00 53.75 151 PRO A O 1
ATOM 1177 N N . GLY A 1 152 ? 12.188 -42.048 42.291 1.00 47.66 152 GLY A N 1
ATOM 1178 C CA . GLY A 1 152 ? 12.551 -42.358 43.673 1.00 47.66 152 GLY A CA 1
ATOM 1179 C C . GLY A 1 152 ? 13.027 -41.125 44.444 1.00 47.66 152 GLY A C 1
ATOM 1180 O O . GLY A 1 152 ? 14.142 -40.686 44.196 1.00 47.66 152 GLY A O 1
ATOM 1181 N N . CYS A 1 153 ? 12.151 -40.665 45.349 1.00 43.31 153 CYS A N 1
ATOM 1182 C CA . CYS A 1 153 ? 12.293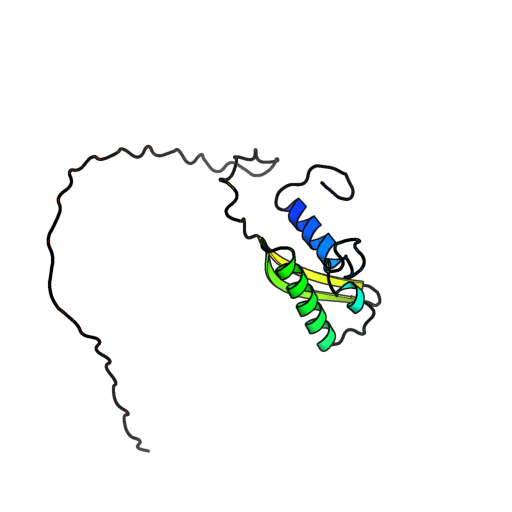 -39.688 46.444 1.00 43.31 153 CYS A CA 1
ATOM 1183 C C . CYS A 1 153 ? 12.774 -38.269 46.114 1.00 43.31 153 CYS A C 1
ATOM 1185 O O . CYS A 1 153 ? 13.979 -38.072 45.856 1.00 43.31 153 CYS A O 1
#